Protein AF-A0A8J3A8G2-F1 (afdb_monomer)

Foldseek 3Di:
DDDDDDDDDDPLPPPPVLCVQQVPLVPDDQQAPACPPPSCRSVLSSCVVLVLQDADQDPPRGGHRPVVDDQDPLNVLSSVLSVLVSDPDDFDPAADQDDPPADDPSRSSQRSCVVVVNDDDDPDDPPPPPDD

Structure (mmCIF, N/CA/C/O backbone):
data_AF-A0A8J3A8G2-F1
#
_entry.id   AF-A0A8J3A8G2-F1
#
loop_
_atom_site.group_PDB
_atom_site.id
_atom_site.type_symbol
_atom_site.label_atom_id
_atom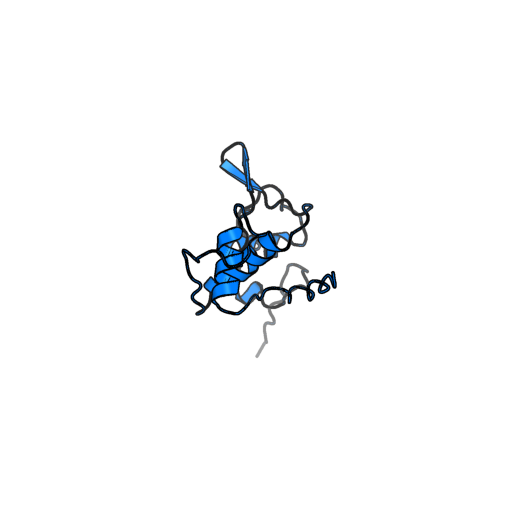_site.label_alt_id
_atom_site.label_comp_id
_atom_site.label_asym_id
_atom_site.label_entity_id
_atom_site.label_seq_id
_atom_site.pdbx_PDB_ins_code
_atom_site.Cartn_x
_atom_site.Cartn_y
_atom_site.Cartn_z
_atom_site.occupancy
_atom_site.B_iso_or_equiv
_atom_site.auth_seq_id
_atom_site.auth_comp_id
_atom_site.auth_asym_id
_atom_site.auth_atom_id
_atom_site.pdbx_PDB_model_num
ATOM 1 N N . MET A 1 1 ? -14.076 -33.772 33.594 1.00 37.34 1 MET A N 1
ATOM 2 C CA . MET A 1 1 ? -13.556 -33.353 32.277 1.00 37.34 1 MET A CA 1
ATOM 3 C C . MET A 1 1 ? -14.561 -32.399 31.646 1.00 37.34 1 MET A C 1
ATOM 5 O O . MET A 1 1 ? -15.405 -32.834 30.878 1.00 37.34 1 MET A O 1
ATOM 9 N N . LEU A 1 2 ? -14.543 -31.127 32.044 1.00 35.34 2 LEU A N 1
ATOM 10 C CA . LEU A 1 2 ? -15.396 -30.105 31.437 1.00 35.34 2 LEU A CA 1
ATOM 11 C C . LEU A 1 2 ? -14.538 -29.357 30.420 1.00 35.34 2 LEU A C 1
ATOM 13 O O . LEU A 1 2 ? -13.586 -28.681 30.797 1.00 35.34 2 LEU A O 1
ATOM 17 N N . GLY A 1 3 ? -14.828 -29.574 29.138 1.00 42.12 3 GLY A N 1
ATOM 18 C CA . GLY A 1 3 ? -14.212 -28.840 28.043 1.00 42.12 3 GLY A CA 1
ATOM 19 C C . GLY A 1 3 ? -14.738 -27.412 28.032 1.00 42.12 3 GLY A C 1
ATOM 20 O O . GLY A 1 3 ? -15.918 -27.184 27.784 1.00 42.12 3 GLY A O 1
ATOM 21 N N . THR A 1 4 ? -13.866 -26.453 28.315 1.00 41.44 4 THR A N 1
ATOM 22 C CA . THR A 1 4 ? -14.135 -25.034 28.094 1.00 41.44 4 THR A CA 1
ATOM 23 C C . THR A 1 4 ? -13.832 -24.715 26.636 1.00 41.44 4 THR A C 1
ATOM 25 O O . THR A 1 4 ? -12.678 -24.510 26.266 1.00 41.44 4 THR A O 1
ATOM 28 N N . GLY A 1 5 ? -14.869 -24.707 25.800 1.00 37.50 5 GLY A N 1
ATOM 29 C CA . GLY A 1 5 ? -14.815 -24.009 24.521 1.00 37.50 5 GLY A CA 1
ATOM 30 C C . GLY A 1 5 ? -14.835 -22.508 24.795 1.00 37.50 5 GLY A C 1
ATOM 31 O O . GLY A 1 5 ? -15.781 -22.009 25.402 1.00 37.50 5 GLY A O 1
ATOM 32 N N . LEU A 1 6 ? -13.780 -21.800 24.395 1.00 43.19 6 LEU A N 1
ATOM 33 C CA . LEU A 1 6 ? -13.769 -20.341 24.380 1.00 43.19 6 LEU A CA 1
ATOM 34 C C . LEU A 1 6 ? -14.597 -19.888 23.175 1.00 43.19 6 LEU A C 1
ATOM 36 O O . LEU A 1 6 ? -14.190 -20.071 22.030 1.00 43.19 6 LEU A O 1
ATOM 40 N N . ALA A 1 7 ? -15.779 -19.339 23.442 1.00 37.59 7 ALA A N 1
ATOM 41 C CA . ALA A 1 7 ? -16.519 -18.562 22.461 1.00 37.59 7 ALA A CA 1
ATOM 42 C C . ALA A 1 7 ? -15.797 -17.218 22.270 1.00 37.59 7 ALA A C 1
ATOM 44 O O . ALA A 1 7 ? -15.577 -16.498 23.244 1.00 37.59 7 ALA A O 1
ATOM 45 N N . SER A 1 8 ? -15.416 -16.904 21.029 1.00 50.03 8 SER A N 1
ATOM 46 C CA . SER A 1 8 ? -14.956 -15.565 20.644 1.00 50.03 8 SER A CA 1
ATOM 47 C C . SER A 1 8 ? -16.127 -14.585 20.766 1.00 50.03 8 SER A C 1
ATOM 49 O O . SER A 1 8 ? -17.223 -14.870 20.278 1.00 50.03 8 SER A O 1
ATOM 51 N N . ALA 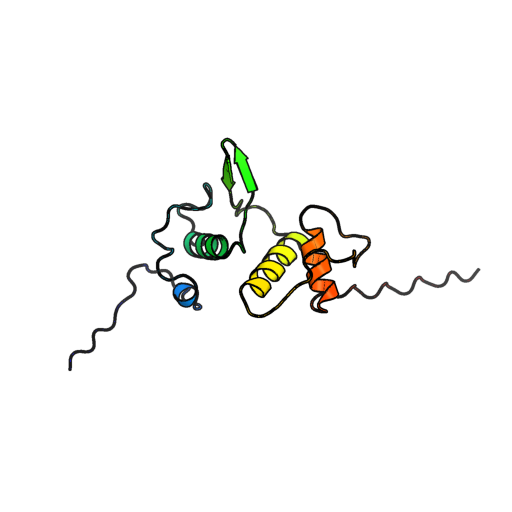A 1 9 ? -15.923 -13.477 21.478 1.00 45.22 9 ALA A N 1
ATOM 52 C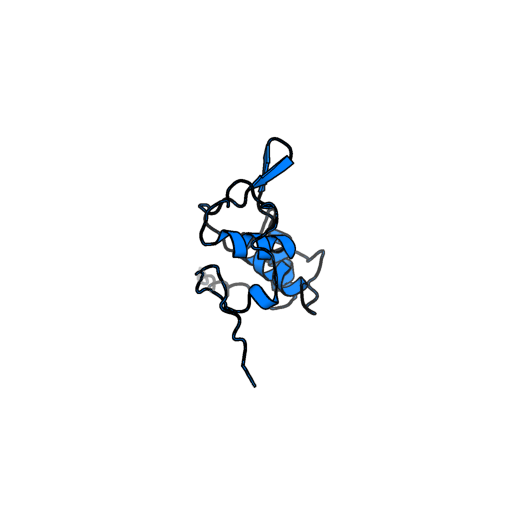 CA . ALA A 1 9 ? -16.990 -12.584 21.930 1.00 45.22 9 ALA A CA 1
ATOM 53 C C . ALA A 1 9 ? -17.495 -11.595 20.861 1.00 45.22 9 ALA A C 1
ATOM 55 O O . ALA A 1 9 ? -18.533 -10.974 21.072 1.00 45.22 9 ALA A O 1
ATOM 56 N N . ASP A 1 10 ? -16.837 -11.480 19.703 1.00 57.12 10 ASP A N 1
ATOM 57 C CA . ASP A 1 10 ? -16.959 -10.248 18.907 1.00 57.12 10 ASP A CA 1
ATOM 58 C C . ASP A 1 10 ? -17.709 -10.387 17.573 1.00 57.12 10 ASP A C 1
ATOM 60 O O . ASP A 1 10 ? -17.757 -9.449 16.790 1.00 57.12 10 ASP A O 1
ATOM 64 N N . GLY A 1 11 ? -18.352 -11.524 17.282 1.00 44.53 11 GLY A N 1
ATOM 65 C CA . GLY A 1 11 ? -19.315 -11.611 16.167 1.00 44.53 11 GLY A CA 1
ATOM 66 C C . GLY A 1 11 ? -18.769 -11.297 14.759 1.00 44.53 11 GLY A C 1
ATOM 67 O O . GLY A 1 11 ? -19.551 -11.132 13.823 1.00 44.53 11 GLY A O 1
ATOM 68 N N . HIS A 1 12 ? -17.451 -11.242 14.567 1.00 50.59 12 HIS A N 1
ATOM 69 C CA . HIS A 1 12 ? -16.833 -10.985 13.269 1.00 50.59 12 HIS A CA 1
ATOM 70 C C . HIS A 1 12 ? -16.409 -12.307 12.620 1.00 50.59 12 HIS A C 1
ATOM 72 O O . HIS A 1 12 ? -15.369 -12.880 12.923 1.00 50.59 12 HIS A O 1
ATOM 78 N N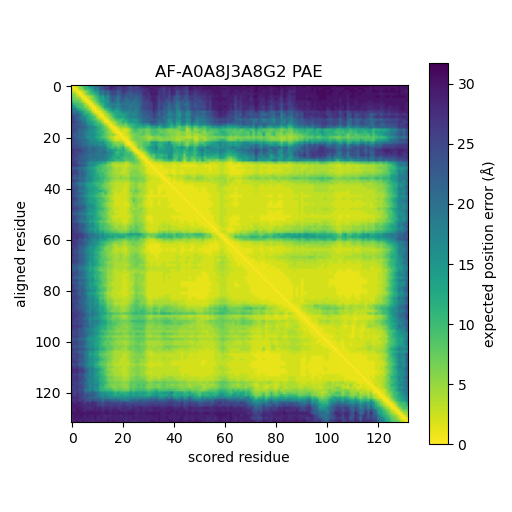 . THR A 1 13 ? -17.228 -12.811 11.695 1.00 50.00 13 THR A N 1
ATOM 79 C CA . THR A 1 13 ? -17.059 -14.103 10.997 1.00 50.00 13 THR A CA 1
ATOM 80 C C . THR A 1 13 ? -15.940 -14.116 9.941 1.00 50.00 13 THR A C 1
ATOM 82 O O . THR A 1 13 ? -16.038 -14.824 8.939 1.00 50.00 13 THR A O 1
ATOM 85 N N . PHE A 1 14 ? -14.873 -13.339 10.132 1.00 52.56 14 PHE A N 1
ATOM 86 C CA . PHE A 1 14 ? -13.703 -13.327 9.249 1.00 52.56 14 PHE A CA 1
ATOM 87 C C . PHE A 1 14 ? -12.449 -13.857 9.952 1.00 52.56 14 PHE A C 1
ATOM 89 O O . PHE A 1 14 ? -11.353 -13.348 9.734 1.00 52.56 14 PHE A O 1
ATOM 96 N N . ASP A 1 15 ? -12.587 -14.927 10.736 1.00 58.47 15 ASP A N 1
ATOM 97 C CA . ASP A 1 15 ? -11.451 -15.725 11.207 1.00 58.47 15 ASP A CA 1
ATOM 98 C C . ASP A 1 15 ? -10.873 -16.567 10.049 1.00 58.47 15 ASP A C 1
ATOM 100 O O . ASP A 1 15 ? -11.035 -17.783 9.953 1.00 58.47 15 ASP A O 1
ATOM 104 N N . ARG A 1 16 ? -10.233 -15.892 9.086 1.00 60.44 16 ARG A N 1
ATOM 105 C CA . ARG A 1 16 ? -9.366 -16.532 8.082 1.00 60.44 16 ARG A CA 1
ATOM 106 C C . ARG A 1 16 ? -7.910 -16.558 8.556 1.00 60.44 16 ARG A C 1
ATOM 108 O O . ARG A 1 16 ? -7.005 -16.343 7.754 1.00 60.44 16 ARG A O 1
ATOM 115 N N . GLY A 1 17 ? -7.681 -16.764 9.855 1.00 65.94 17 GLY A N 1
ATOM 116 C CA . GLY A 1 17 ? -6.338 -16.809 10.434 1.00 65.94 17 GLY A CA 1
ATOM 117 C C . GLY A 1 17 ? -5.696 -15.441 10.662 1.00 65.94 17 GLY A C 1
ATOM 118 O O . GLY A 1 17 ? -4.506 -15.377 10.967 1.00 65.94 17 GLY A O 1
ATOM 119 N N . ILE A 1 18 ? -6.458 -14.348 10.554 1.00 72.25 18 ILE A N 1
ATOM 120 C CA . ILE A 1 18 ? -5.952 -13.029 10.943 1.00 72.25 18 ILE A CA 1
ATOM 121 C C . ILE A 1 18 ? -5.633 -12.984 12.438 1.00 72.25 18 ILE A C 1
ATOM 123 O O . ILE A 1 18 ? -4.618 -12.415 12.821 1.00 72.25 18 ILE A O 1
ATOM 127 N N . ASP A 1 19 ? -6.408 -13.696 13.258 1.00 72.81 19 ASP A N 1
ATOM 128 C CA . ASP A 1 19 ? -6.150 -13.841 14.688 1.00 72.81 19 ASP A CA 1
ATOM 129 C C . ASP A 1 19 ? -4.804 -14.523 14.950 1.00 72.81 19 ASP A C 1
ATOM 131 O O . ASP A 1 19 ? -4.087 -14.124 15.860 1.00 72.81 19 ASP A O 1
ATOM 135 N N . ALA A 1 20 ? -4.389 -15.480 14.110 1.00 77.62 20 ALA A N 1
ATOM 136 C CA . ALA A 1 20 ? -3.071 -16.105 14.222 1.00 77.62 20 ALA A CA 1
ATOM 137 C C . ALA A 1 20 ? -1.924 -15.134 13.884 1.00 77.62 20 ALA A C 1
ATOM 139 O O . ALA A 1 20 ? -0.848 -15.224 14.473 1.00 77.62 20 ALA A O 1
ATOM 140 N N . ALA A 1 21 ? -2.147 -14.200 12.955 1.00 79.06 21 ALA A N 1
ATOM 141 C CA . ALA A 1 21 ? -1.166 -13.180 12.582 1.00 79.06 21 ALA A CA 1
ATOM 142 C C . ALA A 1 21 ? -1.166 -11.966 13.531 1.00 79.06 21 ALA A C 1
ATOM 144 O O . ALA A 1 21 ? -0.166 -11.254 13.630 1.00 79.06 21 ALA A O 1
ATOM 145 N N . CYS A 1 22 ? -2.289 -11.709 14.202 1.00 79.12 22 CYS A N 1
ATOM 146 C CA . CYS A 1 22 ? -2.590 -10.441 14.857 1.00 79.12 22 CYS A CA 1
ATOM 147 C C . CYS A 1 22 ? -3.432 -10.616 16.129 1.00 79.12 22 CYS A C 1
ATOM 149 O O . CYS A 1 22 ? -4.349 -9.839 16.388 1.00 79.12 22 CYS A O 1
ATOM 151 N N . THR A 1 23 ? -3.096 -11.595 16.975 1.00 72.00 23 THR A N 1
ATOM 152 C CA . THR A 1 23 ? -3.753 -11.779 18.280 1.00 72.00 23 THR A CA 1
ATOM 153 C C . THR A 1 23 ? -3.803 -10.453 19.052 1.00 72.00 23 THR A C 1
ATOM 155 O O . THR A 1 23 ? -2.752 -9.871 19.348 1.00 72.00 23 THR A O 1
ATOM 158 N N . GLY A 1 24 ? -5.009 -9.984 19.388 1.00 62.72 24 GLY A N 1
ATOM 159 C CA . GLY A 1 24 ? -5.225 -8.792 20.217 1.00 62.72 24 GLY A CA 1
ATOM 160 C C . GLY A 1 24 ? -5.225 -7.440 19.489 1.00 62.72 24 GLY A C 1
ATOM 161 O O . GLY A 1 24 ? -5.173 -6.411 20.164 1.00 62.72 24 GLY A O 1
ATOM 162 N N . THR A 1 25 ? -5.292 -7.390 18.149 1.00 59.94 25 THR A N 1
ATOM 163 C CA . THR A 1 25 ? -5.391 -6.106 17.416 1.00 59.94 25 THR A CA 1
ATOM 164 C C . THR A 1 25 ? -6.748 -5.419 17.534 1.00 59.94 25 THR A C 1
ATOM 166 O O . THR A 1 25 ? -6.811 -4.217 17.312 1.00 59.94 25 THR A O 1
ATOM 169 N N . ALA A 1 26 ? -7.796 -6.114 17.989 1.00 52.25 26 ALA A N 1
ATOM 170 C CA . ALA A 1 26 ? -9.088 -5.503 18.326 1.00 52.25 26 ALA A CA 1
ATOM 171 C C . ALA A 1 26 ? -9.004 -4.443 19.451 1.00 52.25 26 ALA A C 1
ATOM 173 O O . ALA A 1 26 ? -9.979 -3.744 19.703 1.00 52.25 26 ALA A O 1
ATOM 174 N N . GLN A 1 27 ? -7.847 -4.310 20.118 1.00 50.34 27 GLN A N 1
ATOM 175 C CA . GLN A 1 27 ? -7.669 -3.470 21.305 1.00 50.34 27 GLN A CA 1
ATOM 176 C C . GLN A 1 27 ? -6.594 -2.374 21.162 1.00 50.34 27 GLN A C 1
ATOM 178 O O . GLN A 1 27 ? -6.290 -1.703 22.149 1.00 50.34 27 GLN A O 1
ATOM 183 N N . GLN A 1 28 ? -5.956 -2.206 19.997 1.00 54.91 28 GLN A N 1
ATOM 184 C CA . GLN A 1 28 ? -4.915 -1.178 19.834 1.00 54.91 28 GLN A CA 1
ATOM 185 C C . GLN A 1 28 ? -5.513 0.150 19.346 1.00 54.91 28 GLN A C 1
ATOM 187 O O . GLN A 1 28 ? -6.465 0.124 18.569 1.00 54.91 28 GLN A O 1
ATOM 192 N N . PRO A 1 29 ? -4.978 1.310 19.783 1.00 59.19 29 PRO A N 1
ATOM 193 C CA . PRO A 1 29 ? -5.369 2.589 19.203 1.00 59.19 29 PRO A CA 1
ATOM 194 C C . PRO A 1 29 ? -5.118 2.556 17.694 1.00 59.19 29 PRO A C 1
ATOM 196 O O . PRO A 1 29 ? -4.030 2.162 17.275 1.00 59.19 29 PRO A O 1
ATOM 199 N N . GLY A 1 30 ? -6.118 2.954 16.904 1.00 71.50 30 GLY A N 1
ATOM 200 C CA . GLY A 1 30 ? -6.045 2.888 15.447 1.00 71.50 30 GLY A CA 1
ATOM 201 C C . GLY A 1 30 ? -4.854 3.671 14.895 1.00 71.50 30 GLY A C 1
ATOM 202 O O . GLY A 1 30 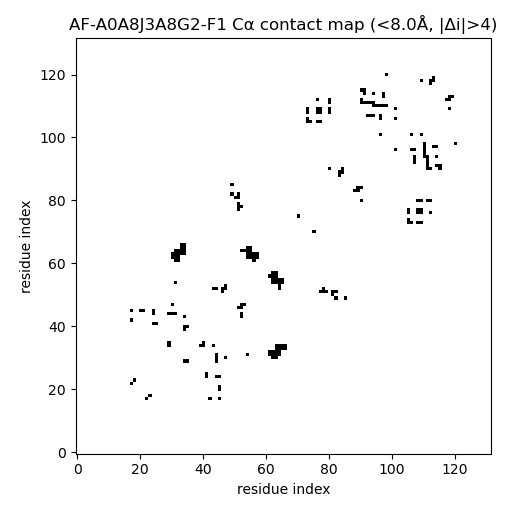? -4.695 4.860 15.180 1.00 71.50 30 GLY A O 1
ATOM 203 N N . THR A 1 31 ? -4.025 3.005 14.092 1.00 89.19 31 THR A N 1
ATOM 204 C CA . THR A 1 31 ? -2.936 3.605 13.311 1.00 89.19 31 THR A CA 1
ATOM 205 C C . THR A 1 31 ? -3.486 4.645 12.338 1.00 89.19 31 THR A C 1
ATOM 207 O O . THR A 1 31 ? -2.810 5.629 12.028 1.00 89.19 31 THR A O 1
ATOM 210 N N . PHE A 1 32 ? -4.710 4.422 11.849 1.00 93.50 32 PHE A N 1
ATOM 211 C CA . PHE A 1 32 ? -5.377 5.289 10.888 1.00 93.50 32 PHE A CA 1
ATOM 212 C C . PHE A 1 32 ? -6.605 5.973 11.479 1.00 93.50 32 PHE A C 1
ATOM 214 O O . PHE A 1 32 ? -7.541 5.320 11.940 1.00 93.50 32 PHE A O 1
ATOM 221 N N . THR A 1 33 ? -6.646 7.300 11.379 1.00 93.12 33 THR A N 1
ATOM 222 C CA . THR A 1 33 ? -7.702 8.145 11.956 1.00 93.12 33 THR A CA 1
ATOM 223 C C . THR A 1 33 ? -9.074 7.983 11.296 1.00 93.12 33 THR A C 1
ATOM 225 O O . THR A 1 33 ? -10.076 8.419 11.856 1.00 93.12 33 THR A O 1
ATOM 228 N N . ASP A 1 34 ? -9.142 7.351 10.124 1.00 93.75 34 ASP A N 1
ATOM 229 C CA . ASP A 1 34 ? -10.329 7.242 9.271 1.00 93.75 34 ASP A CA 1
ATOM 230 C C . ASP A 1 34 ? -10.847 5.802 9.104 1.00 93.75 34 ASP A C 1
ATOM 232 O O . ASP A 1 34 ? -11.634 5.523 8.198 1.00 93.75 34 ASP A O 1
ATOM 236 N N . THR A 1 35 ? -10.413 4.879 9.968 1.00 91.75 35 THR A N 1
ATOM 237 C CA . THR A 1 35 ? -10.850 3.469 9.933 1.00 91.75 35 THR A CA 1
ATOM 238 C C . THR A 1 35 ? -11.792 3.083 11.073 1.00 91.75 35 THR A C 1
ATOM 240 O O . THR A 1 35 ? -12.463 2.058 10.970 1.00 91.75 35 THR A O 1
ATOM 243 N N . GLY A 1 36 ? -11.905 3.927 12.103 1.00 88.44 36 GLY A N 1
ATOM 244 C CA . GLY A 1 36 ? -12.717 3.688 13.296 1.00 88.44 36 GLY A CA 1
ATOM 245 C C . GLY A 1 36 ? -14.177 3.326 13.003 1.00 88.44 36 GLY A C 1
ATOM 246 O O . GLY A 1 36 ? -14.880 4.042 12.289 1.00 88.44 36 GLY A O 1
ATOM 247 N N . GLY A 1 37 ? -14.649 2.227 13.589 1.00 84.25 37 GLY A N 1
ATOM 248 C CA . GLY A 1 37 ? -16.011 1.711 13.451 1.00 84.25 37 GLY A CA 1
ATOM 249 C C . GLY A 1 37 ? -16.277 0.935 12.156 1.00 84.25 37 GLY A C 1
ATOM 250 O O . GLY A 1 37 ? -17.415 0.514 11.927 1.00 84.25 37 GLY A O 1
ATOM 251 N N . ALA A 1 38 ? -15.272 0.731 11.297 1.00 85.56 38 ALA A N 1
ATOM 252 C CA . ALA A 1 38 ? -15.429 -0.047 10.074 1.00 85.56 38 ALA A CA 1
ATOM 253 C C . ALA A 1 38 ? -15.323 -1.555 10.347 1.00 85.56 38 ALA A C 1
ATOM 255 O O . ALA A 1 38 ? -14.453 -2.020 11.074 1.00 85.56 38 ALA A O 1
ATOM 256 N N . VAL A 1 39 ? -16.120 -2.367 9.646 1.00 85.69 39 VAL A N 1
ATOM 257 C CA . VAL A 1 39 ? -16.043 -3.844 9.742 1.00 85.69 39 VAL A CA 1
ATOM 258 C C . VAL A 1 39 ? -14.682 -4.420 9.322 1.00 85.69 39 VAL A C 1
ATOM 260 O O . VAL A 1 39 ? -14.375 -5.573 9.614 1.00 85.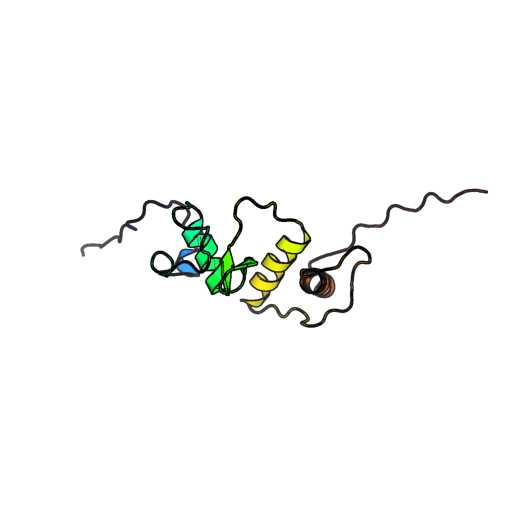69 39 VAL A O 1
ATOM 263 N N . HIS A 1 40 ? -13.878 -3.634 8.603 1.00 87.44 40 HIS A N 1
ATOM 264 C CA . HIS A 1 40 ? -12.531 -3.993 8.166 1.00 87.44 40 HIS A CA 1
ATOM 265 C C . HIS A 1 40 ? -11.429 -3.388 9.042 1.00 87.44 40 HIS A C 1
ATOM 267 O O . HIS A 1 40 ? -10.266 -3.712 8.819 1.00 87.44 40 HIS A O 1
ATOM 273 N N . GLU A 1 41 ? -11.767 -2.556 10.030 1.00 87.00 41 GLU A N 1
ATOM 274 C CA . GLU A 1 41 ? -10.804 -1.887 10.910 1.00 87.00 41 GLU A CA 1
ATOM 275 C C . GLU A 1 41 ? -9.807 -2.871 11.545 1.00 87.00 41 GLU A C 1
ATOM 277 O O . GLU A 1 41 ? -8.610 -2.680 11.332 1.00 87.00 41 GLU A O 1
ATOM 282 N N . PRO A 1 42 ? -10.218 -3.998 12.173 1.00 84.56 42 PRO A N 1
ATOM 283 C CA . PRO A 1 42 ? -9.252 -4.916 12.783 1.00 84.56 42 PRO A CA 1
ATOM 284 C C . PRO A 1 42 ? -8.260 -5.507 11.774 1.00 84.56 42 PRO A C 1
ATOM 286 O O . PRO A 1 42 ? -7.105 -5.780 12.106 1.00 84.56 42 PRO A O 1
ATOM 289 N N . ALA A 1 43 ? -8.705 -5.698 10.528 1.00 87.50 43 ALA A N 1
ATOM 290 C CA . ALA A 1 43 ? -7.864 -6.223 9.466 1.00 87.50 43 ALA A CA 1
ATOM 291 C C . ALA A 1 43 ? -6.895 -5.176 8.918 1.00 87.50 43 ALA A C 1
ATOM 293 O O . ALA A 1 43 ? -5.731 -5.487 8.670 1.00 87.50 43 ALA A O 1
ATOM 294 N N . ILE A 1 44 ? -7.356 -3.937 8.763 1.00 90.62 44 ILE A N 1
ATOM 295 C CA . ILE A 1 44 ? -6.515 -2.822 8.335 1.00 90.62 44 ILE A CA 1
ATOM 296 C C . ILE A 1 44 ? -5.434 -2.550 9.388 1.00 90.62 44 ILE A C 1
ATOM 298 O O . ILE A 1 44 ? -4.261 -2.448 9.034 1.00 90.62 44 ILE A O 1
ATOM 302 N N . GLU A 1 45 ? -5.801 -2.527 10.669 1.00 88.38 45 GLU A N 1
ATOM 303 C CA . GLU A 1 45 ? -4.862 -2.332 11.779 1.00 88.38 45 GLU A CA 1
ATOM 304 C C . GLU A 1 45 ? -3.858 -3.485 11.902 1.00 88.38 45 GLU A C 1
ATOM 306 O O . GLU A 1 45 ? -2.667 -3.271 12.133 1.00 88.38 45 GLU A O 1
ATOM 311 N N . CYS A 1 46 ? -4.296 -4.720 11.650 1.00 88.94 46 CYS A N 1
ATOM 312 C CA . CYS A 1 46 ? -3.384 -5.854 11.539 1.00 88.94 46 CYS A CA 1
ATOM 313 C C . CYS A 1 46 ? -2.345 -5.645 10.424 1.00 88.94 46 CYS A C 1
ATOM 315 O O . CYS A 1 46 ? -1.148 -5.800 10.659 1.00 88.94 46 CYS A O 1
ATOM 317 N N . LEU A 1 47 ? -2.769 -5.245 9.221 1.00 92.00 47 LEU A N 1
ATOM 318 C CA . LEU A 1 47 ? -1.840 -4.962 8.122 1.00 92.00 47 LEU A CA 1
ATOM 319 C C . LEU A 1 47 ? -0.912 -3.780 8.434 1.00 92.00 47 LEU A C 1
ATOM 321 O O . LEU A 1 47 ? 0.237 -3.788 7.994 1.00 92.00 47 LEU A O 1
ATOM 325 N N . ALA A 1 48 ? -1.386 -2.785 9.183 1.00 92.12 48 ALA A N 1
ATOM 326 C CA . ALA A 1 48 ? -0.585 -1.645 9.614 1.00 92.12 48 ALA A CA 1
ATOM 327 C C . ALA A 1 48 ? 0.536 -2.055 10.572 1.00 92.12 48 ALA A C 1
ATOM 329 O O . ALA A 1 48 ? 1.679 -1.640 10.399 1.00 92.12 48 ALA A O 1
ATOM 330 N N . ARG A 1 49 ? 0.238 -2.948 11.524 1.00 89.19 49 ARG A N 1
ATOM 331 C CA . ARG A 1 49 ? 1.222 -3.514 12.461 1.00 89.19 49 ARG A CA 1
ATOM 332 C C . ARG A 1 49 ? 2.370 -4.240 11.758 1.00 89.19 49 ARG A C 1
ATOM 334 O O . ARG A 1 49 ? 3.495 -4.219 12.246 1.00 89.19 49 ARG A O 1
ATOM 341 N N . TRP A 1 50 ? 2.080 -4.893 10.639 1.00 90.50 50 TRP A N 1
ATOM 342 C CA . TRP A 1 50 ? 3.082 -5.549 9.795 1.00 90.50 50 TRP A CA 1
ATOM 343 C C . TRP A 1 50 ? 3.738 -4.594 8.784 1.00 90.50 50 TRP A C 1
ATOM 345 O O . TRP A 1 50 ? 4.470 -5.041 7.908 1.00 90.50 50 TRP A O 1
ATOM 355 N N . GLU A 1 51 ? 3.433 -3.295 8.862 1.00 92.62 51 GLU A N 1
ATOM 356 C CA . GLU A 1 51 ? 3.852 -2.239 7.930 1.00 92.62 51 GLU A CA 1
ATOM 357 C C . GLU A 1 51 ? 3.420 -2.476 6.467 1.00 92.62 51 GLU A C 1
ATOM 359 O O . GLU A 1 51 ? 3.837 -1.762 5.550 1.00 92.62 51 GLU A O 1
ATOM 364 N N . ILE A 1 52 ? 2.515 -3.434 6.240 1.00 95.19 52 ILE A N 1
ATOM 365 C CA . ILE A 1 52 ? 1.950 -3.781 4.932 1.00 95.19 52 ILE A CA 1
ATOM 366 C C . ILE A 1 52 ? 0.961 -2.706 4.474 1.00 95.19 52 ILE A C 1
ATOM 368 O O . ILE A 1 52 ? 0.926 -2.363 3.295 1.00 95.19 52 ILE A O 1
ATOM 372 N N . ALA A 1 53 ? 0.156 -2.157 5.383 1.00 95.12 53 ALA A N 1
ATOM 373 C CA . ALA A 1 53 ? -0.639 -0.960 5.134 1.00 95.12 53 ALA A CA 1
ATOM 374 C C . ALA A 1 53 ? 0.075 0.236 5.766 1.00 95.12 53 ALA A C 1
ATOM 376 O O . ALA A 1 53 ? 0.313 0.247 6.964 1.00 95.12 53 ALA A O 1
ATOM 377 N N . GLN A 1 54 ? 0.407 1.259 4.980 1.00 93.31 54 GLN A N 1
ATOM 378 C CA . GLN A 1 54 ? 1.023 2.476 5.524 1.00 93.31 54 GLN A CA 1
ATOM 379 C C . GLN A 1 54 ? 0.077 3.669 5.487 1.00 93.31 54 GLN A C 1
ATOM 381 O O . GLN A 1 54 ? 0.233 4.563 6.304 1.00 93.31 54 GLN A O 1
ATOM 386 N N . GLY A 1 55 ? -0.907 3.703 4.587 1.00 93.50 55 GLY A N 1
ATOM 387 C CA . GLY A 1 55 ? -1.772 4.870 4.429 1.00 93.50 55 GLY A CA 1
ATOM 388 C C . GLY A 1 55 ? -0.997 6.130 4.023 1.00 93.50 55 GLY A C 1
ATOM 389 O O . GLY A 1 55 ? 0.144 6.075 3.556 1.00 93.50 55 GLY A O 1
ATOM 390 N N . TYR A 1 56 ? -1.629 7.273 4.231 1.00 91.88 56 TYR A N 1
ATOM 391 C CA . TYR A 1 56 ? -1.149 8.598 3.869 1.00 91.88 56 TYR A CA 1
ATOM 392 C C . TYR A 1 56 ? -0.893 9.403 5.133 1.00 91.88 56 TYR A C 1
ATOM 394 O O . TYR A 1 56 ? -1.659 9.305 6.089 1.00 91.88 56 TYR A O 1
ATOM 402 N N . VAL A 1 57 ? 0.170 10.206 5.135 1.00 92.19 57 VAL A N 1
ATOM 403 C CA . VAL A 1 57 ? 0.339 11.231 6.167 1.00 92.19 57 VAL A CA 1
ATOM 404 C C . VAL A 1 57 ? -0.681 12.329 5.887 1.00 92.19 57 VAL A C 1
ATOM 406 O O . VAL A 1 57 ? -0.755 12.827 4.763 1.00 92.19 57 VAL A O 1
ATOM 409 N N . VAL A 1 58 ? -1.475 12.663 6.895 1.00 90.56 58 VAL A N 1
ATOM 410 C CA . VAL A 1 58 ? -2.400 13.799 6.889 1.00 90.56 58 VAL A CA 1
ATOM 411 C C . VAL A 1 58 ? -1.860 14.887 7.820 1.00 90.56 58 VAL A C 1
ATOM 413 O O . VAL A 1 58 ? -0.747 14.771 8.345 1.00 90.56 58 VAL A O 1
ATOM 416 N N . ASP A 1 59 ? -2.621 15.961 8.001 1.00 87.38 59 ASP A N 1
ATOM 417 C CA . ASP A 1 59 ? -2.230 17.072 8.867 1.00 87.38 59 ASP A CA 1
ATOM 418 C C . ASP A 1 59 ? -1.880 16.603 10.293 1.00 87.38 59 ASP A C 1
ATOM 420 O O . ASP A 1 59 ? -2.314 15.548 10.767 1.00 87.38 59 ASP A O 1
ATOM 424 N N . ASP A 1 60 ? -1.031 17.383 10.964 1.00 85.88 60 ASP A N 1
ATOM 425 C CA . ASP A 1 60 ? -0.573 17.126 12.336 1.00 85.88 60 ASP A CA 1
ATOM 426 C C . ASP A 1 60 ? 0.168 15.785 12.530 1.00 85.88 60 ASP A C 1
ATOM 428 O O . ASP A 1 60 ? 0.230 15.226 13.630 1.00 85.88 60 ASP A O 1
ATOM 432 N N . GLY A 1 61 ? 0.751 15.256 11.447 1.00 83.69 61 GLY A N 1
ATOM 433 C CA . GLY A 1 61 ? 1.561 14.034 11.458 1.00 83.69 61 GLY A CA 1
ATOM 434 C C . GLY A 1 61 ? 0.759 12.751 11.683 1.00 83.69 61 GLY A C 1
ATOM 435 O O . GLY A 1 61 ? 1.354 11.690 11.879 1.00 83.69 61 GLY A O 1
ATOM 436 N N . GLN A 1 62 ? -0.573 12.834 11.657 1.00 90.19 62 GLN A N 1
ATOM 437 C CA . GLN A 1 62 ? -1.449 11.671 11.749 1.00 90.19 62 GLN A CA 1
ATOM 438 C C . GLN A 1 62 ? -1.456 10.893 10.428 1.00 90.19 62 GLN A C 1
ATOM 440 O O . GLN A 1 62 ? -0.963 11.361 9.398 1.00 90.19 62 GLN A O 1
ATOM 445 N N . ARG A 1 63 ? -2.025 9.684 10.441 1.00 93.62 63 ARG A N 1
ATOM 446 C CA . ARG A 1 63 ? -2.169 8.857 9.239 1.00 93.62 63 ARG A CA 1
ATOM 447 C C . ARG A 1 63 ? -3.627 8.527 8.953 1.00 93.62 63 ARG A C 1
ATOM 449 O O . ARG A 1 63 ? -4.401 8.300 9.874 1.00 93.62 63 ARG A O 1
ATOM 456 N N . ALA A 1 64 ? -3.965 8.447 7.672 1.00 95.31 64 ALA A N 1
ATOM 457 C CA . ALA A 1 64 ? -5.255 7.976 7.173 1.00 95.31 64 ALA A CA 1
ATOM 458 C C . ALA A 1 64 ? -5.051 6.812 6.192 1.00 95.31 64 ALA A C 1
ATOM 460 O O . ALA A 1 64 ? -4.106 6.820 5.403 1.00 95.31 64 ALA A O 1
ATOM 461 N N . TYR A 1 65 ? -5.926 5.812 6.218 1.00 95.81 65 TYR A N 1
ATOM 462 C CA . TYR A 1 65 ? -5.922 4.687 5.283 1.00 95.81 65 TYR A CA 1
ATOM 463 C C . TYR A 1 65 ? -6.582 5.044 3.943 1.00 95.81 65 TYR A C 1
ATOM 465 O O . TYR A 1 65 ? -6.172 4.537 2.900 1.00 95.81 65 TYR A O 1
ATOM 473 N N . ALA A 1 66 ? -7.570 5.940 3.968 1.00 95.44 66 ALA A N 1
ATOM 474 C CA . ALA A 1 66 ? -8.451 6.314 2.867 1.00 95.44 66 ALA A CA 1
ATOM 475 C C . ALA A 1 66 ? -9.218 5.114 2.263 1.00 95.44 66 ALA A C 1
ATOM 477 O O . ALA A 1 66 ? -9.053 4.805 1.080 1.00 95.44 66 ALA A O 1
ATOM 478 N N . PRO A 1 67 ? -10.101 4.442 3.032 1.00 93.56 67 PRO A N 1
ATOM 479 C CA . PRO A 1 67 ? -10.749 3.186 2.624 1.00 93.56 67 PRO A CA 1
ATOM 480 C C . PRO A 1 67 ? -11.650 3.299 1.384 1.00 93.56 67 PRO A C 1
ATOM 482 O O . PRO A 1 67 ? -11.935 2.294 0.739 1.00 93.56 67 PRO A O 1
ATOM 485 N N . GLY A 1 68 ? -12.112 4.507 1.047 1.00 93.75 68 GLY A N 1
ATOM 486 C CA . GLY A 1 68 ? -12.911 4.762 -0.155 1.00 93.75 68 GLY A CA 1
ATOM 487 C C . GLY A 1 68 ? -12.091 4.950 -1.435 1.00 93.75 68 GLY A C 1
ATOM 488 O O . GLY A 1 68 ? -12.667 4.964 -2.524 1.00 93.75 68 GLY A O 1
ATOM 489 N N . ASN A 1 69 ? -10.767 5.107 -1.335 1.00 94.94 69 ASN A N 1
ATOM 490 C CA . ASN A 1 69 ? -9.927 5.340 -2.503 1.00 94.94 69 ASN A CA 1
ATOM 491 C C . ASN A 1 69 ? -9.707 4.040 -3.291 1.00 94.94 69 ASN A C 1
ATOM 493 O O . ASN A 1 69 ? -9.454 2.986 -2.704 1.00 94.94 69 ASN A O 1
ATOM 497 N N . PRO A 1 70 ? -9.743 4.090 -4.635 1.00 95.44 70 PRO A N 1
ATOM 498 C CA . PRO A 1 70 ? -9.444 2.921 -5.443 1.00 95.44 70 PRO A CA 1
ATOM 499 C C . PRO A 1 70 ? -7.973 2.515 -5.292 1.00 95.44 70 PRO A C 1
ATOM 501 O O . PRO A 1 70 ? -7.063 3.334 -5.425 1.00 95.44 70 PRO A O 1
ATOM 504 N N . VAL A 1 71 ? -7.73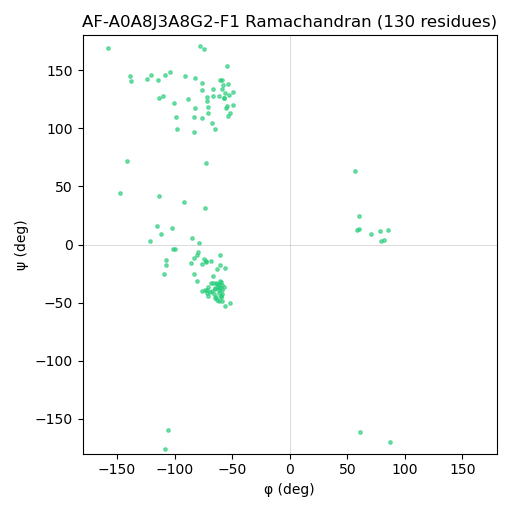3 1.218 -5.098 1.00 95.12 71 VAL A N 1
ATOM 505 C CA . VAL A 1 71 ? -6.381 0.649 -5.101 1.00 95.12 71 VAL A CA 1
ATOM 506 C C . VAL A 1 71 ? -5.962 0.373 -6.543 1.00 95.12 71 VAL A C 1
ATOM 508 O O . VAL A 1 71 ? -6.490 -0.526 -7.199 1.00 95.12 71 VAL A O 1
ATOM 511 N N . ASN A 1 72 ? -5.006 1.148 -7.055 1.00 94.75 72 ASN A N 1
ATOM 512 C CA . ASN A 1 72 ? -4.425 0.890 -8.371 1.00 94.75 72 ASN A CA 1
ATOM 513 C C . ASN A 1 72 ? -3.401 -0.266 -8.321 1.00 94.75 72 ASN A C 1
ATOM 515 O O . ASN A 1 72 ? -3.006 -0.744 -7.255 1.00 94.75 72 ASN A O 1
ATOM 519 N N . ARG A 1 73 ? -2.951 -0.724 -9.496 1.00 95.00 73 ARG A N 1
ATOM 520 C CA . ARG A 1 73 ? -2.023 -1.865 -9.611 1.00 95.00 73 ARG A CA 1
ATOM 521 C C . ARG A 1 73 ? -0.687 -1.630 -8.902 1.00 95.00 73 ARG A C 1
ATOM 523 O O . ARG A 1 73 ? -0.158 -2.568 -8.317 1.00 95.00 73 ARG A O 1
ATOM 530 N N . ALA A 1 74 ? -0.161 -0.408 -8.937 1.00 95.81 74 ALA A N 1
ATOM 531 C CA . ALA A 1 74 ? 1.112 -0.078 -8.305 1.00 95.81 74 ALA A CA 1
ATOM 532 C C . ALA A 1 74 ? 0.987 -0.061 -6.770 1.00 95.81 74 ALA A C 1
ATOM 534 O O . ALA A 1 74 ? 1.808 -0.648 -6.074 1.00 95.81 74 ALA A O 1
ATOM 535 N N . ALA A 1 75 ? -0.100 0.501 -6.236 1.00 96.44 75 ALA A N 1
ATOM 536 C CA . ALA A 1 75 ? -0.405 0.434 -4.811 1.00 96.44 75 ALA A CA 1
ATOM 537 C C . ALA A 1 75 ? -0.556 -1.024 -4.347 1.00 96.44 75 ALA A C 1
ATOM 539 O O . ALA A 1 75 ? 0.054 -1.414 -3.352 1.00 96.44 75 ALA A O 1
ATOM 540 N N . MET A 1 76 ? -1.284 -1.859 -5.101 1.00 97.44 76 MET A N 1
ATOM 541 C CA . MET A 1 76 ? -1.391 -3.296 -4.814 1.00 97.44 76 MET A CA 1
ATOM 542 C C . MET A 1 76 ? -0.020 -3.992 -4.822 1.00 97.44 76 MET A C 1
ATOM 544 O O . MET A 1 76 ? 0.249 -4.816 -3.951 1.00 97.44 76 MET A O 1
ATOM 548 N N . ALA A 1 77 ? 0.875 -3.628 -5.746 1.00 97.12 77 ALA A N 1
ATOM 549 C CA . ALA A 1 77 ? 2.244 -4.140 -5.773 1.00 97.12 77 ALA A CA 1
ATOM 550 C C . ALA A 1 77 ? 2.995 -3.825 -4.470 1.00 97.12 77 ALA A C 1
ATOM 552 O O . ALA A 1 77 ? 3.627 -4.712 -3.907 1.00 97.12 77 ALA A O 1
ATOM 553 N N . SER A 1 78 ? 2.851 -2.612 -3.921 1.00 97.25 78 SER A N 1
ATOM 554 C CA . SER A 1 78 ? 3.410 -2.281 -2.603 1.00 97.25 78 SER A CA 1
ATOM 555 C C . SER A 1 78 ? 2.833 -3.131 -1.472 1.00 97.25 78 SER A C 1
ATOM 557 O O . SER A 1 78 ? 3.577 -3.510 -0.571 1.00 97.25 78 SER A O 1
ATOM 559 N N . PHE A 1 79 ? 1.532 -3.442 -1.470 1.00 97.19 79 PHE A N 1
ATOM 560 C CA . PHE A 1 79 ? 0.959 -4.368 -0.479 1.00 97.19 79 PHE A CA 1
ATOM 561 C C . PHE A 1 79 ? 1.593 -5.763 -0.587 1.00 97.19 79 PHE A C 1
ATOM 563 O O . PHE A 1 79 ? 2.050 -6.306 0.415 1.00 97.19 79 PHE A O 1
ATOM 570 N N . VAL A 1 80 ? 1.676 -6.316 -1.801 1.00 96.50 80 VAL A N 1
ATOM 571 C CA . VAL A 1 80 ? 2.253 -7.649 -2.045 1.00 96.50 80 VAL A CA 1
ATOM 572 C C . VAL A 1 80 ? 3.736 -7.695 -1.680 1.00 96.50 80 VAL A C 1
ATOM 574 O O . VAL A 1 80 ? 4.153 -8.597 -0.959 1.00 96.50 80 VAL A O 1
ATOM 577 N N . ALA A 1 81 ? 4.527 -6.717 -2.126 1.00 96.62 81 ALA A N 1
ATOM 578 C CA . ALA A 1 81 ? 5.962 -6.669 -1.866 1.00 96.62 81 ALA A CA 1
ATOM 579 C C . ALA A 1 81 ? 6.268 -6.632 -0.364 1.00 96.62 81 ALA A C 1
ATOM 581 O O . ALA A 1 81 ? 7.128 -7.375 0.108 1.00 96.62 81 ALA A O 1
ATOM 582 N N . ARG A 1 82 ? 5.542 -5.812 0.406 1.00 96.12 82 ARG A N 1
ATOM 583 C CA . ARG A 1 82 ? 5.714 -5.733 1.865 1.00 96.12 82 ARG A CA 1
ATOM 584 C C . ARG A 1 82 ? 5.243 -7.005 2.564 1.00 96.12 82 ARG A C 1
ATOM 586 O O . ARG A 1 82 ? 5.949 -7.503 3.428 1.00 96.12 82 ARG A O 1
ATOM 593 N N . ALA A 1 83 ? 4.122 -7.585 2.135 1.00 94.44 83 ALA A N 1
ATOM 594 C CA . ALA A 1 83 ? 3.635 -8.852 2.681 1.00 94.44 83 ALA A CA 1
ATOM 595 C C . ALA A 1 83 ? 4.606 -10.022 2.438 1.00 94.44 83 ALA A C 1
ATOM 597 O O . ALA A 1 83 ? 4.776 -10.876 3.298 1.00 94.44 83 ALA A O 1
ATOM 598 N N . MET A 1 84 ? 5.281 -10.073 1.287 1.00 94.06 84 MET A N 1
ATOM 599 C CA . MET A 1 84 ? 6.307 -11.094 1.034 1.00 94.06 84 MET A CA 1
ATOM 600 C C . MET A 1 84 ? 7.509 -10.941 1.974 1.00 94.06 84 MET A C 1
ATOM 602 O O . MET A 1 84 ? 8.036 -11.943 2.463 1.00 94.06 84 MET A O 1
ATOM 606 N N . GLN A 1 85 ? 7.896 -9.697 2.265 1.00 91.69 85 GLN A N 1
ATOM 607 C CA . GLN A 1 85 ? 9.024 -9.361 3.137 1.00 91.69 85 GLN A CA 1
ATOM 608 C C . GLN A 1 85 ? 8.757 -9.622 4.628 1.00 91.69 85 GLN A C 1
ATOM 610 O O . GLN A 1 85 ? 9.709 -9.681 5.400 1.00 91.69 85 GLN A O 1
ATOM 615 N N . THR A 1 86 ? 7.505 -9.846 5.054 1.00 89.88 86 THR A N 1
ATOM 616 C CA . THR A 1 86 ? 7.231 -10.339 6.420 1.00 89.88 86 THR A CA 1
ATOM 617 C C . THR A 1 86 ? 7.570 -11.825 6.585 1.00 89.88 86 THR A C 1
ATOM 619 O O . THR A 1 86 ? 7.568 -12.343 7.700 1.00 89.88 86 THR A O 1
ATOM 622 N N . GLY A 1 87 ? 7.805 -12.532 5.476 1.00 87.62 87 GLY A N 1
ATOM 623 C CA . GLY A 1 87 ? 8.226 -13.928 5.435 1.00 87.62 87 GLY A CA 1
ATOM 624 C C . GLY A 1 87 ? 9.707 -14.087 5.064 1.00 87.62 87 GLY A C 1
ATOM 625 O O . GLY A 1 87 ? 10.491 -13.150 5.174 1.00 87.62 87 GLY A O 1
ATOM 626 N N . PRO A 1 88 ? 10.123 -15.276 4.592 1.00 87.50 88 PRO A N 1
ATOM 627 C CA . PRO A 1 88 ? 11.517 -15.538 4.226 1.00 87.50 88 PRO A CA 1
ATOM 628 C C . PRO A 1 88 ? 11.912 -14.977 2.846 1.00 87.50 88 PRO A C 1
ATOM 630 O O . PRO A 1 88 ? 13.033 -15.206 2.394 1.00 87.50 88 PRO A O 1
ATOM 633 N N . TYR A 1 89 ? 10.999 -14.308 2.136 1.00 88.50 89 TYR A N 1
ATOM 634 C CA . TYR A 1 89 ? 11.254 -13.820 0.785 1.00 88.50 89 TYR A CA 1
ATOM 635 C C . TYR A 1 89 ? 12.012 -12.494 0.831 1.00 88.50 89 TYR A C 1
ATOM 637 O O . TYR A 1 89 ? 11.493 -11.485 1.300 1.00 88.50 89 TYR A O 1
ATOM 645 N N . ALA A 1 90 ? 13.225 -12.489 0.283 1.00 87.25 90 ALA A N 1
ATOM 646 C CA . ALA A 1 90 ? 13.984 -11.269 0.059 1.00 87.25 90 ALA A CA 1
ATOM 647 C C . ALA A 1 90 ? 13.628 -10.677 -1.309 1.00 87.25 90 ALA A C 1
ATOM 649 O O . ALA A 1 90 ? 13.744 -11.345 -2.339 1.00 87.25 90 ALA A O 1
ATOM 650 N N . LEU A 1 91 ? 13.215 -9.413 -1.310 1.00 92.81 91 LEU A N 1
ATOM 651 C CA . LEU A 1 91 ? 13.061 -8.607 -2.514 1.00 92.81 91 LEU A CA 1
ATOM 652 C C . LEU A 1 91 ? 14.232 -7.613 -2.612 1.00 92.81 91 LEU A C 1
ATOM 654 O O . LEU A 1 91 ? 14.747 -7.195 -1.574 1.00 92.81 91 LEU A O 1
ATOM 658 N N . PRO A 1 92 ? 14.679 -7.232 -3.823 1.00 92.44 92 PRO A N 1
ATOM 659 C CA . PRO A 1 92 ? 15.679 -6.177 -3.973 1.00 92.44 92 PRO A CA 1
ATOM 660 C C . PRO A 1 92 ? 15.184 -4.859 -3.361 1.00 92.44 92 PRO A C 1
ATOM 662 O O . PRO A 1 92 ? 14.052 -4.457 -3.615 1.00 92.44 92 PRO A O 1
ATOM 665 N N . THR A 1 93 ? 16.030 -4.191 -2.575 1.00 88.31 93 THR A N 1
ATOM 666 C CA . THR A 1 93 ? 15.697 -2.917 -1.907 1.00 88.31 93 THR A CA 1
ATOM 667 C C . THR A 1 93 ? 15.934 -1.686 -2.778 1.00 88.31 93 THR A C 1
ATOM 669 O O . THR A 1 93 ? 15.446 -0.616 -2.443 1.00 88.31 93 THR A O 1
ATOM 672 N N . ASP A 1 94 ? 16.692 -1.840 -3.863 1.00 90.12 94 ASP A N 1
ATOM 673 C CA . ASP A 1 94 ? 16.972 -0.806 -4.866 1.00 90.12 94 ASP A CA 1
ATOM 674 C C . ASP A 1 94 ? 16.974 -1.466 -6.259 1.00 90.12 94 ASP A C 1
ATOM 676 O O . ASP A 1 94 ? 18.025 -1.822 -6.801 1.00 90.12 94 ASP A O 1
ATOM 680 N N . PRO A 1 95 ? 15.792 -1.851 -6.766 1.00 93.19 95 PRO A N 1
ATOM 681 C CA . PRO A 1 95 ? 15.685 -2.550 -8.034 1.00 93.19 95 PRO A CA 1
ATOM 682 C C . PRO A 1 95 ? 15.873 -1.589 -9.209 1.00 93.19 95 PRO A C 1
ATOM 684 O O . PRO A 1 95 ? 15.201 -0.570 -9.315 1.00 93.19 95 PRO A O 1
ATOM 687 N N . GLU A 1 96 ? 16.700 -1.987 -10.173 1.00 93.56 96 GLU A N 1
ATOM 688 C CA . GLU A 1 96 ? 16.747 -1.314 -11.473 1.00 93.56 96 GLU A CA 1
ATOM 689 C C . GLU A 1 96 ? 15.360 -1.336 -12.150 1.00 93.56 96 GLU A C 1
ATOM 691 O O . GLU A 1 96 ? 14.751 -2.423 -12.196 1.00 93.56 96 GLU A O 1
ATOM 696 N N . PRO A 1 97 ? 14.906 -0.225 -12.770 1.00 93.88 97 PRO A N 1
ATOM 697 C CA . PRO A 1 97 ? 13.606 -0.139 -13.434 1.00 93.88 97 PRO A CA 1
ATOM 698 C C . PRO A 1 97 ? 13.349 -1.307 -14.388 1.00 93.88 97 PRO A C 1
ATOM 700 O O . PRO A 1 97 ? 14.218 -1.679 -15.184 1.00 93.88 97 PRO A O 1
ATOM 703 N N . ALA A 1 98 ? 12.175 -1.929 -14.288 1.00 91.56 98 ALA A N 1
ATOM 704 C CA . ALA A 1 98 ? 11.798 -3.095 -15.086 1.00 91.56 98 ALA A CA 1
ATOM 705 C C . ALA A 1 98 ? 10.755 -2.778 -16.171 1.00 91.56 98 ALA A C 1
ATOM 707 O O . ALA A 1 98 ? 10.600 -3.566 -17.109 1.00 91.56 98 ALA A O 1
ATOM 708 N N . PHE A 1 99 ? 10.056 -1.645 -16.054 1.00 91.81 99 PHE A N 1
ATOM 709 C CA . PHE A 1 99 ? 9.018 -1.204 -16.985 1.00 91.81 99 PHE A CA 1
ATOM 710 C C . PHE A 1 99 ? 9.138 0.294 -17.275 1.00 91.81 99 PHE A C 1
ATOM 712 O O . PHE A 1 99 ? 9.355 1.088 -16.364 1.00 91.81 99 PHE A O 1
ATOM 719 N N . ASP A 1 100 ? 8.922 0.686 -18.530 1.00 92.19 100 ASP A N 1
ATOM 720 C CA . ASP A 1 100 ? 9.028 2.090 -18.956 1.00 92.19 100 ASP A CA 1
ATOM 721 C C . ASP A 1 100 ? 7.815 2.943 -18.529 1.00 92.19 100 ASP A C 1
ATOM 723 O O . ASP A 1 100 ? 7.873 4.172 -18.555 1.00 92.19 100 ASP A O 1
ATOM 727 N N . ASP A 1 101 ? 6.699 2.305 -18.160 1.00 92.12 101 ASP A N 1
ATOM 728 C CA . ASP A 1 101 ? 5.44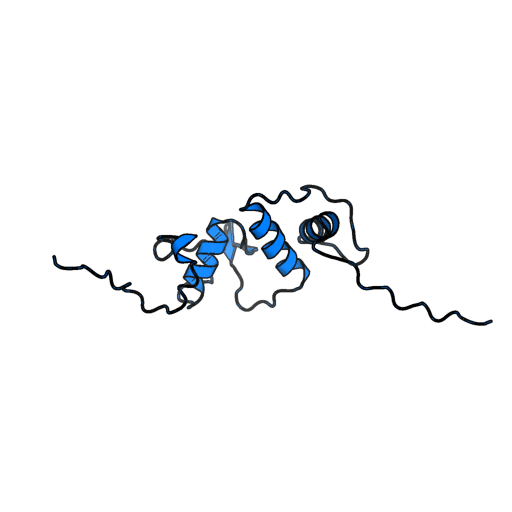1 2.944 -17.756 1.00 92.12 101 ASP A CA 1
ATOM 729 C C . ASP A 1 101 ? 5.218 2.959 -16.232 1.00 92.12 101 ASP A C 1
ATOM 731 O O . ASP A 1 101 ? 4.111 3.233 -15.760 1.00 92.12 101 ASP A O 1
ATOM 735 N N . VAL A 1 102 ? 6.266 2.690 -15.449 1.00 93.62 102 VAL A N 1
ATOM 736 C CA . VAL A 1 102 ? 6.228 2.666 -13.983 1.00 93.62 102 VAL A CA 1
ATOM 737 C C . VAL A 1 102 ? 7.009 3.847 -13.414 1.00 93.62 102 VAL A C 1
ATOM 739 O O . VAL A 1 102 ? 8.159 4.088 -13.764 1.00 93.62 102 VAL A O 1
ATOM 742 N N . ALA A 1 103 ? 6.366 4.601 -12.522 1.00 93.81 103 ALA A N 1
ATOM 743 C CA . ALA A 1 103 ? 6.961 5.742 -11.834 1.00 93.81 103 ALA A CA 1
ATOM 744 C C . ALA A 1 103 ? 6.218 6.056 -10.521 1.00 93.81 103 ALA A C 1
ATOM 746 O O . ALA A 1 103 ? 5.109 5.571 -10.275 1.00 93.81 103 ALA A O 1
ATOM 747 N N . GLY A 1 104 ? 6.810 6.924 -9.696 1.00 94.81 104 GLY A N 1
ATOM 748 C CA . GLY A 1 104 ? 6.221 7.426 -8.449 1.00 94.81 104 GLY A CA 1
ATOM 749 C C . GLY A 1 104 ? 6.486 6.536 -7.231 1.00 94.81 104 GLY A C 1
ATOM 750 O O . GLY A 1 104 ? 7.268 5.597 -7.290 1.00 94.81 104 GLY A O 1
ATOM 751 N N . THR A 1 105 ? 5.811 6.823 -6.113 1.00 94.50 105 THR A N 1
ATOM 752 C CA . THR A 1 105 ? 6.065 6.220 -4.783 1.00 94.50 105 THR A CA 1
ATOM 753 C C . THR A 1 105 ? 5.998 4.688 -4.727 1.00 94.50 105 THR A C 1
ATOM 755 O O . THR A 1 105 ? 6.523 4.082 -3.799 1.00 94.50 105 THR A O 1
ATOM 758 N N . HIS A 1 106 ? 5.348 4.044 -5.695 1.00 95.62 106 HIS A N 1
ATOM 759 C CA . HIS A 1 106 ? 5.198 2.589 -5.730 1.00 95.62 106 HIS A CA 1
ATOM 760 C C . HIS A 1 106 ? 6.167 1.885 -6.696 1.00 95.62 106 HIS A C 1
ATOM 762 O O . HIS A 1 106 ? 6.148 0.655 -6.738 1.00 95.62 106 HIS A O 1
ATOM 768 N N . ALA A 1 107 ? 6.983 2.629 -7.455 1.00 96.50 107 ALA A N 1
ATOM 769 C CA . ALA A 1 107 ? 7.830 2.095 -8.526 1.00 96.50 107 ALA A CA 1
ATOM 770 C C . ALA A 1 107 ? 8.765 0.983 -8.034 1.00 96.50 107 ALA A C 1
ATOM 772 O O . ALA A 1 107 ? 8.657 -0.143 -8.511 1.00 96.50 107 ALA A O 1
ATOM 773 N N . ASP A 1 108 ? 9.538 1.239 -6.978 1.00 96.75 108 ASP A N 1
ATOM 774 C CA . ASP A 1 108 ? 10.502 0.271 -6.443 1.00 96.75 108 ASP A CA 1
ATOM 775 C C . ASP A 1 108 ? 9.840 -1.057 -6.053 1.00 96.75 108 ASP A C 1
ATOM 777 O O . ASP A 1 108 ? 10.387 -2.129 -6.275 1.00 96.75 108 ASP A O 1
ATOM 781 N N . ASN A 1 109 ? 8.612 -1.036 -5.526 1.00 97.06 109 ASN A N 1
ATOM 782 C CA . ASN A 1 109 ? 7.912 -2.278 -5.186 1.00 97.06 109 ASN A CA 1
ATOM 783 C C . ASN A 1 109 ? 7.471 -3.054 -6.434 1.00 97.06 109 ASN A C 1
ATOM 785 O O . ASN A 1 109 ? 7.500 -4.286 -6.442 1.00 97.06 109 ASN A O 1
ATOM 789 N N . VAL A 1 110 ? 7.051 -2.348 -7.487 1.00 96.94 110 VAL A N 1
ATOM 790 C CA . VAL A 1 110 ? 6.713 -2.962 -8.778 1.00 96.94 110 VAL A CA 1
ATOM 791 C C . VAL A 1 110 ? 7.964 -3.578 -9.405 1.00 96.94 110 VAL A C 1
ATOM 793 O O . VAL A 1 110 ? 7.931 -4.738 -9.825 1.00 96.94 110 VAL A O 1
ATOM 796 N N . ASP A 1 111 ? 9.069 -2.839 -9.409 1.00 96.56 111 ASP A N 1
ATOM 797 C CA . ASP A 1 111 ? 10.336 -3.279 -9.983 1.00 96.56 111 ASP A CA 1
ATOM 798 C C . ASP A 1 111 ? 10.944 -4.435 -9.178 1.00 96.56 111 ASP A C 1
ATOM 800 O O . ASP A 1 111 ? 11.367 -5.433 -9.760 1.00 96.56 111 ASP A O 1
ATOM 804 N N . ALA A 1 112 ? 10.879 -4.411 -7.846 1.00 96.25 112 ALA A N 1
ATOM 805 C CA . ALA A 1 112 ? 11.331 -5.512 -6.998 1.00 96.25 112 ALA A CA 1
ATOM 806 C C . ALA A 1 112 ? 10.549 -6.814 -7.262 1.00 96.25 112 ALA A C 1
ATOM 808 O O . ALA A 1 112 ? 11.129 -7.904 -7.369 1.00 96.25 112 ALA A O 1
ATOM 809 N N . LEU A 1 113 ? 9.226 -6.718 -7.429 1.00 95.88 113 LEU A N 1
ATOM 810 C CA . LEU A 1 113 ? 8.394 -7.865 -7.799 1.00 95.88 113 LEU A CA 1
ATOM 811 C C . LEU A 1 113 ? 8.695 -8.368 -9.216 1.00 95.88 113 LEU A C 1
ATOM 813 O O . LEU A 1 113 ? 8.634 -9.574 -9.458 1.00 95.88 113 LEU A O 1
ATOM 817 N N . ALA A 1 114 ? 9.065 -7.491 -10.147 1.00 94.94 114 ALA A N 1
ATOM 818 C CA . ALA A 1 114 ? 9.493 -7.905 -11.479 1.00 94.94 114 ALA A CA 1
ATOM 819 C C . ALA A 1 114 ? 10.861 -8.596 -11.462 1.00 94.94 114 ALA A C 1
ATOM 821 O O . ALA A 1 114 ? 11.030 -9.659 -12.058 1.00 94.94 114 ALA A O 1
ATOM 822 N N . ARG A 1 115 ? 11.826 -8.046 -10.717 1.00 93.25 115 ARG A N 1
ATOM 823 C CA . ARG A 1 115 ? 13.183 -8.600 -10.581 1.00 93.25 115 ARG A CA 1
ATOM 824 C C . ARG A 1 115 ? 13.209 -9.943 -9.851 1.00 93.25 115 ARG A C 1
ATOM 826 O O . ARG A 1 115 ? 14.072 -10.765 -10.141 1.00 93.25 115 ARG A O 1
ATOM 833 N N . SER A 1 116 ? 12.243 -10.203 -8.970 1.00 92.00 116 SER A N 1
ATOM 834 C CA . SER A 1 116 ? 12.042 -11.525 -8.354 1.00 92.00 116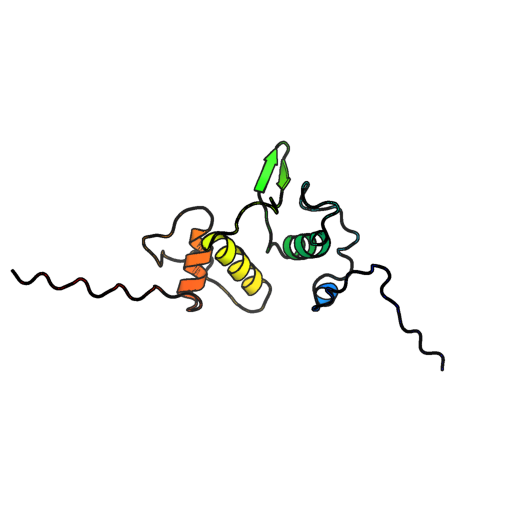 SER A CA 1
ATOM 835 C C . SER A 1 116 ? 11.313 -12.536 -9.255 1.00 92.00 116 SER A C 1
ATOM 837 O O . SER A 1 116 ? 11.192 -13.702 -8.888 1.00 92.00 116 SER A O 1
ATOM 839 N N . GLY A 1 117 ? 10.819 -12.115 -10.426 1.00 89.88 117 GLY A N 1
ATOM 840 C CA . GLY A 1 117 ? 10.060 -12.955 -11.358 1.00 89.88 117 GLY A CA 1
ATOM 841 C C . GLY A 1 117 ? 8.572 -13.107 -11.021 1.00 89.88 117 GLY A C 1
ATOM 842 O O . GLY A 1 117 ? 7.862 -13.825 -11.725 1.00 89.88 117 GLY A O 1
ATOM 843 N N . SER A 1 118 ? 8.078 -12.427 -9.983 1.00 89.75 118 SER A N 1
ATOM 844 C CA . SER A 1 118 ? 6.658 -12.455 -9.608 1.00 89.75 118 SER A CA 1
ATOM 845 C C . SER A 1 118 ? 5.803 -11.682 -10.612 1.00 89.75 118 SER A C 1
ATOM 847 O O . SER A 1 118 ? 4.691 -12.095 -10.945 1.00 89.75 118 SER A O 1
ATOM 849 N N . TYR A 1 119 ? 6.313 -10.545 -11.097 1.00 89.12 119 TYR A N 1
ATOM 850 C CA . TYR A 1 119 ? 5.667 -9.713 -12.112 1.00 89.12 119 TYR A CA 1
ATOM 851 C C . TYR A 1 119 ? 6.409 -9.829 -13.443 1.00 89.12 119 TYR A C 1
ATOM 853 O O . TYR A 1 119 ? 7.626 -9.976 -13.500 1.00 89.12 119 TYR A O 1
ATOM 861 N N . ARG A 1 120 ? 5.656 -9.756 -14.540 1.00 87.56 120 ARG A N 1
ATOM 862 C CA . ARG A 1 120 ? 6.184 -9.869 -15.901 1.00 87.56 120 ARG A CA 1
ATOM 863 C C . ARG A 1 120 ? 5.510 -8.838 -16.797 1.00 87.56 120 ARG A C 1
ATOM 865 O O . ARG A 1 120 ? 4.307 -8.606 -16.668 1.00 87.56 120 ARG A O 1
ATOM 872 N N . ALA A 1 121 ? 6.269 -8.304 -17.751 1.00 79.31 121 ALA A N 1
ATOM 873 C CA . ALA A 1 121 ? 5.730 -7.425 -18.781 1.00 79.31 121 ALA A CA 1
ATOM 874 C C . ALA A 1 121 ? 4.676 -8.162 -19.609 1.00 79.31 121 ALA A C 1
ATOM 876 O O . ALA A 1 121 ? 4.816 -9.349 -19.933 1.00 79.31 121 ALA A O 1
ATOM 877 N N . ALA A 1 122 ? 3.615 -7.449 -19.976 1.00 79.88 122 ALA A N 1
ATOM 878 C CA . ALA A 1 122 ? 2.745 -7.946 -21.024 1.00 79.88 122 ALA A CA 1
ATOM 879 C C . ALA A 1 122 ? 3.584 -8.129 -22.304 1.00 79.88 122 ALA A C 1
ATOM 881 O O . ALA A 1 122 ? 4.468 -7.310 -22.568 1.00 79.88 122 ALA A O 1
ATOM 882 N N . PRO A 1 123 ? 3.339 -9.185 -23.099 1.00 76.69 123 PRO A N 1
ATOM 883 C CA . PRO A 1 123 ? 3.957 -9.268 -24.409 1.00 76.69 123 PRO A CA 1
ATOM 884 C C . PRO A 1 123 ? 3.562 -8.012 -25.182 1.00 76.69 123 PRO A C 1
ATOM 886 O O . PRO A 1 123 ? 2.372 -7.701 -25.286 1.00 76.69 123 PRO A O 1
ATOM 889 N N . THR A 1 124 ? 4.545 -7.278 -25.697 1.00 71.81 124 THR A N 1
ATOM 890 C CA . THR A 1 124 ? 4.255 -6.187 -26.620 1.00 71.81 124 THR A CA 1
ATOM 891 C C . THR A 1 124 ? 3.568 -6.808 -27.831 1.00 71.81 124 THR A C 1
ATOM 893 O O . THR A 1 124 ? 4.029 -7.814 -28.378 1.00 71.81 124 THR A O 1
ATOM 896 N N . ALA A 1 125 ? 2.402 -6.277 -28.208 1.00 61.09 125 ALA A N 1
ATOM 897 C CA . ALA A 1 125 ? 1.752 -6.713 -29.435 1.00 61.09 125 ALA A CA 1
ATOM 898 C C . ALA A 1 125 ? 2.771 -6.572 -30.579 1.00 61.09 125 ALA A C 1
ATOM 900 O O . ALA A 1 125 ? 3.501 -5.573 -30.596 1.00 61.09 125 ALA A O 1
ATOM 901 N N . PRO A 1 126 ? 2.862 -7.539 -31.513 1.00 59.31 126 PRO A N 1
ATOM 902 C CA . PRO A 1 126 ? 3.747 -7.385 -32.653 1.00 59.31 126 PRO A CA 1
ATOM 903 C C . PRO A 1 126 ? 3.376 -6.071 -33.332 1.00 59.31 126 PRO A C 1
ATOM 905 O O . PRO A 1 126 ? 2.229 -5.881 -33.745 1.00 59.31 126 PRO A O 1
ATOM 908 N N . THR A 1 127 ? 4.328 -5.141 -33.402 1.00 58.97 127 THR A N 1
ATOM 909 C CA . THR A 1 127 ? 4.160 -3.946 -34.215 1.00 58.97 127 THR A CA 1
ATOM 910 C C . THR A 1 127 ? 3.840 -4.447 -35.613 1.00 58.97 127 THR A C 1
ATOM 912 O O . THR A 1 127 ? 4.605 -5.224 -36.192 1.00 58.97 127 THR A O 1
ATOM 915 N N . ALA A 1 128 ? 2.653 -4.110 -36.122 1.00 54.94 128 ALA A N 1
ATOM 916 C CA . ALA A 1 128 ? 2.278 -4.463 -37.479 1.00 54.94 128 ALA A CA 1
ATOM 917 C C . ALA A 1 128 ? 3.418 -3.981 -38.382 1.00 54.94 128 ALA A C 1
ATOM 919 O O . ALA A 1 128 ? 3.689 -2.780 -38.439 1.00 54.94 128 ALA A O 1
ATOM 920 N N . ARG A 1 129 ? 4.152 -4.916 -39.004 1.00 51.19 129 ARG A N 1
ATOM 921 C CA . ARG A 1 129 ? 5.210 -4.577 -39.959 1.00 51.19 129 ARG A CA 1
ATOM 922 C C . ARG A 1 129 ? 4.566 -3.674 -41.004 1.00 51.19 129 ARG A C 1
ATOM 924 O O . ARG A 1 129 ? 3.726 -4.131 -41.777 1.00 51.19 129 ARG A O 1
ATOM 931 N N . ALA A 1 130 ? 4.937 -2.398 -41.007 1.00 54.53 130 ALA A N 1
ATOM 932 C CA . ALA A 1 130 ? 4.603 -1.500 -42.091 1.00 54.53 130 ALA A CA 1
ATOM 933 C C . ALA A 1 130 ? 5.342 -2.015 -43.331 1.00 54.53 130 ALA A C 1
ATOM 935 O O . ALA A 1 130 ? 6.543 -1.808 -43.477 1.00 54.53 130 ALA A O 1
ATOM 936 N N . ASN A 1 131 ? 4.633 -2.744 -44.192 1.00 50.53 131 ASN A N 1
ATOM 937 C CA . ASN A 1 131 ? 5.069 -2.947 -45.565 1.00 50.53 131 ASN A CA 1
ATOM 938 C C . ASN A 1 131 ? 4.978 -1.589 -46.267 1.00 50.53 131 ASN A C 1
ATOM 940 O O . ASN A 1 131 ? 3.881 -1.132 -46.599 1.00 50.53 131 ASN A O 1
ATOM 944 N N . ARG A 1 132 ? 6.127 -0.953 -46.481 1.00 46.53 132 ARG A N 1
ATOM 945 C CA . ARG A 1 132 ? 6.319 0.028 -47.544 1.00 46.53 132 ARG A CA 1
ATOM 946 C C . ARG A 1 132 ? 7.630 -0.279 -48.250 1.00 46.53 132 ARG A C 1
ATOM 948 O O . ARG A 1 132 ? 8.608 -0.585 -47.535 1.00 46.53 132 ARG A O 1
#

Mean predicted aligned error: 10.13 Å

Organism: NCBI:txid1670830

InterPro domains:
  IPR001119 S-layer homology domain [PS51272] (27-94)

Solvent-accessible surface area (backbone atoms only — not comparable to full-atom values): 8506 Å² total; per-residue (Å²): 138,83,84,81,77,82,75,79,88,75,86,68,93,72,79,80,54,52,56,79,78,34,72,72,44,87,72,56,85,71,71,30,80,71,38,80,93,44,95,55,32,54,58,50,47,40,34,35,76,68,60,32,43,73,58,41,81,46,79,96,81,39,32,31,62,57,86,86,59,84,82,49,74,45,58,49,28,35,36,52,48,40,54,42,51,78,52,94,47,85,65,58,91,80,38,71,84,74,55,95,90,62,68,68,100,32,29,54,33,43,17,14,36,32,76,71,63,79,40,78,82,76,79,76,74,80,74,78,79,78,88,123

Secondary structure (DSSP, 8-state):
--------SS-----SSHHHHSTTGGGSPPSSTT-TT-TTHHHHHHHHHTTS---EE-GGG-EE--TTS---HHHHHHHHHHHHHTTT----SSPPP--TT--STTHHHHHHHHHTTSS-PPPPPPP-----

Radius of gyration: 20.23 Å; Cα contacts (8 Å, |Δi|>4): 122; chains: 1; bounding box: 36×50×80 Å

Nearest PDB structures (foldseek):
  3pyw-assembly1_A  TM=7.356E-01  e=4.958E-02  Bacillus anthracis
  7sv5-assembly2_B  TM=7.805E-01  e=7.815E-01  Paenibacillus alvei
  6cwi-assembly1_A  TM=6.265E-01  e=1.138E+00  Paenibacillus alvei

pLDDT: mean 81.24, std 17.99, range [35.34, 97.44]

Sequence (132 aa):
MLGTGLASADGHTFDRGIDAACTGTAQQPGTFTDTGGAVHEPAIECLARWEIAQGYVVDDGQRAYAPGNPVNRAAMASFVARAMQTGPYALPTDPEPAFDDVAGTHADNVDALARSGSYRAAPTAPTARANR